Protein AF-R7BWG0-F1 (afdb_monomer)

Sequence (98 aa):
MTEFVSSEEVQKRLDAQRAKRIAASGRMQCKVCWYIYDPAEGCPETQTPPGTPFSELPEWWSCPHCDTPAALFLPVPEDETDSAADTSSEATDGNQTR

Structure (mmCIF, N/CA/C/O backbone):
data_AF-R7BWG0-F1
#
_entry.id   AF-R7BWG0-F1
#
loop_
_atom_site.group_PDB
_atom_site.id
_atom_site.type_symbol
_atom_site.label_atom_id
_atom_site.label_alt_id
_atom_site.label_comp_id
_atom_site.label_asym_id
_atom_site.label_entity_id
_atom_site.label_seq_id
_atom_site.pdbx_PDB_ins_code
_atom_site.Cartn_x
_atom_site.Cartn_y
_atom_site.Cartn_z
_atom_site.occupancy
_atom_site.B_iso_or_equiv
_atom_site.auth_seq_id
_atom_site.auth_comp_id
_atom_site.auth_asym_id
_atom_site.auth_atom_id
_atom_site.pdbx_PDB_model_num
ATOM 1 N N . MET A 1 1 ? -33.631 24.082 4.411 1.00 48.16 1 MET A N 1
ATOM 2 C CA . MET A 1 1 ? -33.095 23.243 5.501 1.00 48.16 1 MET A CA 1
ATOM 3 C C . MET A 1 1 ? -32.077 22.305 4.876 1.00 48.16 1 MET A C 1
ATOM 5 O O . MET A 1 1 ? -32.427 21.212 4.466 1.00 48.16 1 MET A O 1
ATOM 9 N N . THR A 1 2 ? -30.863 22.802 4.648 1.00 53.66 2 THR A N 1
ATOM 10 C CA . THR A 1 2 ? -29.757 22.051 4.042 1.00 53.66 2 THR A CA 1
ATOM 11 C C . THR A 1 2 ? -29.039 21.323 5.168 1.00 53.66 2 THR A C 1
ATOM 13 O O . THR A 1 2 ? -28.441 21.966 6.028 1.00 53.66 2 THR A O 1
ATOM 16 N N . GLU A 1 3 ? -29.157 20.002 5.213 1.00 61.25 3 GLU A N 1
ATOM 17 C CA . GLU A 1 3 ? -28.472 19.195 6.218 1.00 61.25 3 GLU A CA 1
ATOM 18 C C . GLU A 1 3 ? -26.969 19.188 5.913 1.00 61.25 3 GLU A C 1
ATOM 20 O O . GLU A 1 3 ? -26.526 18.723 4.863 1.00 61.25 3 GLU A O 1
ATOM 25 N N . PHE A 1 4 ? -26.183 19.768 6.819 1.00 58.28 4 PHE A N 1
ATOM 26 C CA . PHE A 1 4 ? -24.728 19.677 6.799 1.00 58.28 4 PHE A CA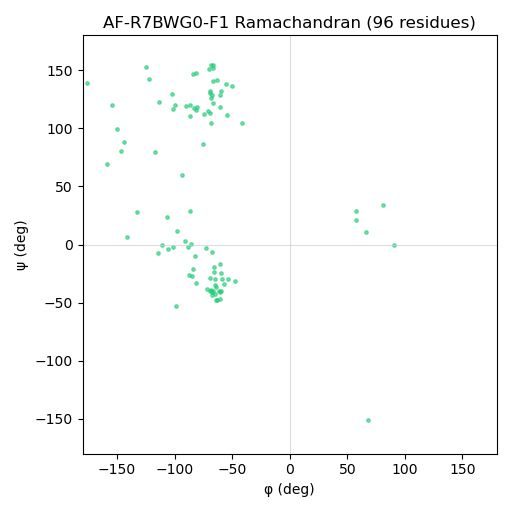 1
ATOM 27 C C . PHE A 1 4 ? -24.359 18.232 7.150 1.00 58.28 4 PHE A C 1
ATOM 29 O O . PHE A 1 4 ? -24.610 17.785 8.268 1.00 58.28 4 PHE A O 1
ATOM 36 N N . VAL A 1 5 ? -23.785 17.484 6.205 1.00 74.56 5 VAL A N 1
ATOM 37 C CA . VAL A 1 5 ? -23.219 16.163 6.508 1.00 74.56 5 VAL A CA 1
ATOM 38 C C . VAL A 1 5 ? -22.108 16.372 7.537 1.00 74.56 5 VAL A C 1
ATOM 40 O O . VAL A 1 5 ? -21.154 17.100 7.266 1.00 74.56 5 VAL A O 1
ATOM 43 N N . SER A 1 6 ? -22.253 15.775 8.725 1.00 81.94 6 SER A N 1
ATOM 44 C CA . SER A 1 6 ? -21.255 15.882 9.795 1.00 81.94 6 SER A CA 1
ATOM 45 C C . SER A 1 6 ? -19.884 15.435 9.286 1.00 81.94 6 SER A C 1
ATOM 47 O O . SER A 1 6 ? -19.774 14.420 8.592 1.00 81.94 6 SER A O 1
ATOM 49 N N . SER A 1 7 ? -18.830 16.163 9.654 1.00 81.56 7 SER A N 1
ATOM 50 C CA . SER A 1 7 ? -17.447 15.836 9.290 1.00 81.56 7 SER A CA 1
ATOM 51 C C . SER A 1 7 ? -17.063 14.404 9.675 1.00 81.56 7 SER A C 1
ATOM 53 O O . SER A 1 7 ? -16.269 13.778 8.982 1.00 81.56 7 SER A O 1
ATOM 55 N N . GLU A 1 8 ? -17.661 13.853 10.734 1.00 88.56 8 GLU A N 1
ATOM 56 C CA . GLU A 1 8 ? -17.441 12.469 11.170 1.00 88.56 8 GLU A CA 1
ATOM 57 C C . GLU A 1 8 ? -18.014 11.441 10.183 1.00 88.56 8 GLU A C 1
ATOM 59 O O . GLU A 1 8 ? -17.383 10.424 9.898 1.00 88.56 8 GLU A O 1
ATOM 64 N N . GLU A 1 9 ? -19.187 11.715 9.610 1.00 87.69 9 GLU A N 1
ATOM 65 C CA . GLU A 1 9 ? -19.808 10.871 8.584 1.00 87.69 9 GLU A CA 1
ATOM 66 C C . GLU A 1 9 ? -19.003 10.947 7.279 1.00 87.69 9 GLU A C 1
ATOM 68 O O . GLU A 1 9 ? -18.753 9.924 6.637 1.00 87.69 9 GLU A O 1
ATOM 73 N N . VAL A 1 10 ? -18.523 12.142 6.916 1.00 87.44 10 VAL A N 1
ATOM 74 C CA . VAL A 1 10 ? -17.605 12.318 5.779 1.00 87.44 10 VAL A CA 1
ATOM 75 C C . VAL A 1 10 ? -16.316 11.522 5.998 1.00 87.44 10 VAL A C 1
ATOM 77 O O . VAL A 1 10 ? -15.905 10.779 5.105 1.00 87.44 10 VAL A O 1
ATOM 80 N N . GLN A 1 11 ? -15.712 11.617 7.185 1.0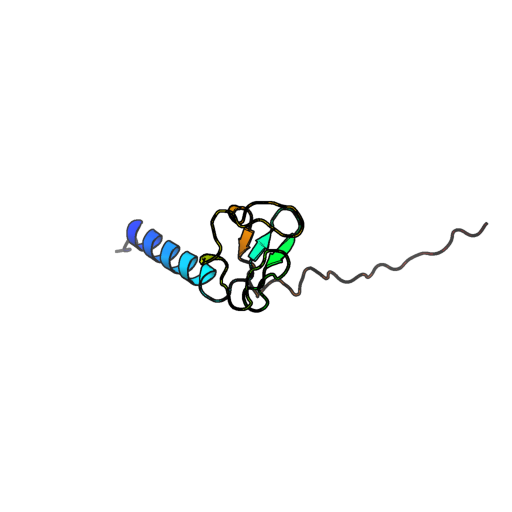0 87.12 11 GLN A N 1
ATOM 81 C CA . GLN A 1 11 ? -14.472 10.918 7.522 1.00 87.12 11 GLN A CA 1
ATOM 82 C C . GLN A 1 11 ? -14.657 9.397 7.479 1.00 87.12 11 GLN A C 1
ATOM 84 O O . GLN A 1 11 ? -13.912 8.705 6.789 1.00 87.12 11 GLN A O 1
ATOM 89 N N . LYS A 1 12 ? -15.716 8.876 8.107 1.00 86.56 12 LYS A N 1
ATOM 90 C CA . LYS A 1 12 ? -16.023 7.440 8.117 1.00 86.56 12 LYS A CA 1
ATOM 91 C C . LYS A 1 12 ? -16.241 6.882 6.709 1.00 86.56 12 LYS A C 1
ATOM 93 O O . LYS A 1 12 ? -15.776 5.785 6.398 1.00 86.56 12 LYS A O 1
ATOM 98 N N . ARG A 1 13 ? -16.917 7.637 5.836 1.00 87.56 13 ARG A N 1
ATOM 99 C CA . ARG A 1 13 ? -17.093 7.265 4.424 1.00 87.56 13 ARG A CA 1
ATOM 100 C C . ARG A 1 13 ? -15.770 7.284 3.667 1.00 87.56 13 ARG A C 1
ATOM 102 O O . ARG A 1 13 ? -15.537 6.386 2.861 1.00 87.56 13 ARG A O 1
ATOM 109 N N . LEU A 1 14 ? -14.905 8.262 3.929 1.00 86.50 14 LEU A N 1
ATOM 110 C CA . LEU A 1 14 ? -13.596 8.362 3.289 1.00 86.50 14 LEU A CA 1
ATOM 111 C C . LEU A 1 14 ? -12.665 7.219 3.713 1.00 86.50 14 LEU A C 1
ATOM 113 O O . LEU A 1 14 ? -12.031 6.612 2.852 1.00 86.50 14 LEU A O 1
ATOM 117 N N . ASP A 1 15 ? -12.621 6.878 5.001 1.00 85.88 15 ASP A N 1
ATOM 118 C CA . ASP A 1 15 ? -11.820 5.762 5.513 1.00 85.88 15 ASP A CA 1
ATOM 119 C C . ASP A 1 15 ? -12.316 4.416 4.975 1.00 85.88 15 ASP A C 1
ATOM 121 O O . ASP A 1 15 ? -11.515 3.607 4.508 1.00 85.88 15 ASP A O 1
ATOM 125 N N . ALA A 1 16 ? -13.636 4.203 4.925 1.00 79.25 16 ALA A N 1
ATOM 126 C CA . ALA A 1 16 ? -14.213 3.008 4.311 1.00 79.25 16 ALA A CA 1
ATOM 127 C C . ALA A 1 16 ? -13.875 2.905 2.812 1.00 79.25 16 ALA A C 1
ATOM 129 O O . ALA A 1 16 ? -13.563 1.823 2.315 1.00 79.25 16 ALA A O 1
ATOM 130 N N . GLN A 1 17 ? -13.892 4.028 2.084 1.00 80.62 17 GLN A N 1
ATOM 131 C CA . GLN A 1 17 ? -13.495 4.066 0.674 1.00 80.62 17 GLN A CA 1
ATOM 132 C C . GLN A 1 17 ? -11.994 3.807 0.482 1.00 80.62 17 GLN A C 1
ATOM 134 O O . GLN A 1 17 ? -11.622 3.075 -0.434 1.00 80.62 17 GLN A O 1
ATOM 139 N N . ARG A 1 18 ? -11.128 4.362 1.340 1.00 80.69 18 ARG A N 1
ATOM 140 C CA . ARG A 1 18 ? -9.674 4.124 1.313 1.00 80.69 18 ARG A CA 1
ATOM 141 C C . ARG A 1 18 ? -9.336 2.666 1.616 1.00 80.69 18 ARG A C 1
ATOM 143 O O . ARG A 1 18 ? -8.611 2.051 0.840 1.00 80.69 18 ARG A O 1
ATOM 150 N N . ALA A 1 19 ? -9.918 2.092 2.668 1.00 71.56 19 ALA A N 1
ATOM 151 C CA . ALA A 1 19 ? -9.730 0.686 3.023 1.00 71.56 19 ALA A CA 1
ATOM 152 C C . ALA A 1 19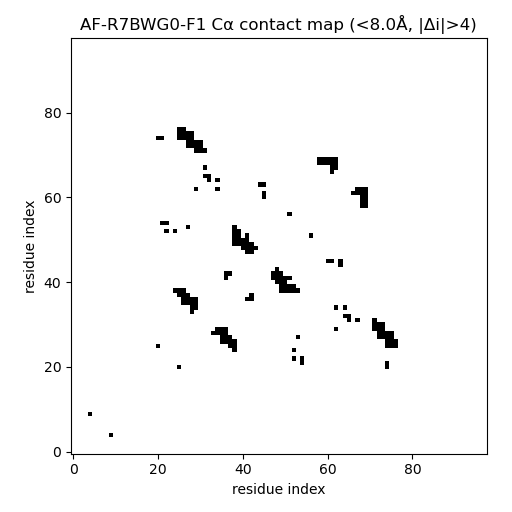 ? -10.201 -0.252 1.900 1.00 71.56 19 ALA A C 1
ATOM 154 O O . ALA A 1 19 ? -9.506 -1.202 1.547 1.00 71.56 19 ALA A O 1
ATOM 155 N N . LYS A 1 20 ? -11.340 0.059 1.263 1.00 67.50 20 LYS A N 1
ATOM 156 C CA . LYS A 1 20 ? -11.853 -0.720 0.128 1.00 67.50 20 LYS A CA 1
ATOM 157 C C . LYS A 1 20 ? -10.921 -0.680 -1.089 1.00 67.50 20 LYS A C 1
ATOM 159 O O . LYS A 1 20 ? -10.779 -1.696 -1.758 1.00 67.50 20 LYS A O 1
ATOM 164 N N . ARG A 1 21 ? -10.267 0.456 -1.360 1.00 67.38 21 ARG A N 1
ATOM 165 C CA . ARG A 1 21 ? -9.285 0.586 -2.456 1.00 67.38 21 ARG A CA 1
ATOM 166 C C . ARG A 1 21 ? -7.994 -0.198 -2.205 1.00 67.38 21 ARG A C 1
ATOM 168 O O . ARG A 1 21 ? -7.384 -0.644 -3.165 1.00 67.38 21 ARG A O 1
ATOM 175 N N . ILE A 1 22 ? -7.597 -0.393 -0.947 1.00 66.81 22 ILE A N 1
ATOM 176 C CA . ILE A 1 22 ? -6.406 -1.183 -0.586 1.00 66.81 22 ILE A CA 1
ATOM 177 C C . ILE A 1 22 ? -6.718 -2.694 -0.594 1.00 66.81 22 ILE A C 1
ATOM 179 O O . ILE A 1 22 ? -5.862 -3.495 -0.953 1.00 66.81 22 ILE A O 1
ATOM 183 N N . ALA A 1 23 ? -7.948 -3.094 -0.244 1.00 59.69 23 ALA A N 1
ATOM 184 C CA . ALA A 1 23 ? -8.336 -4.502 -0.098 1.00 59.69 23 ALA A CA 1
ATOM 185 C C . ALA A 1 23 ? -8.747 -5.216 -1.402 1.00 59.69 23 ALA A C 1
ATOM 187 O O . ALA A 1 23 ? -8.738 -6.441 -1.452 1.00 59.69 23 ALA A O 1
ATOM 188 N N . ALA A 1 24 ? -9.136 -4.489 -2.452 1.00 59.00 24 ALA A N 1
ATOM 189 C CA . ALA A 1 24 ? -9.796 -5.071 -3.624 1.00 59.00 24 ALA A CA 1
ATOM 190 C C . ALA A 1 24 ? -8.850 -5.616 -4.716 1.00 59.00 24 ALA A C 1
ATOM 192 O O . ALA A 1 24 ? -9.251 -5.625 -5.870 1.00 59.00 24 ALA A O 1
ATOM 193 N N . SER A 1 25 ? -7.637 -6.072 -4.377 1.00 61.34 25 SER A N 1
ATOM 194 C CA . SER A 1 25 ? -6.586 -6.471 -5.347 1.00 61.34 25 SER A CA 1
ATOM 195 C C . SER A 1 25 ? -5.776 -5.304 -5.929 1.00 61.34 25 SER A C 1
ATOM 197 O O . SER A 1 25 ? -5.357 -5.327 -7.082 1.00 61.34 25 SER A O 1
ATOM 199 N N . GLY A 1 26 ? -5.539 -4.265 -5.123 1.00 72.19 26 GLY A N 1
ATOM 200 C CA . GLY A 1 26 ? -4.773 -3.098 -5.552 1.00 72.19 26 GLY A CA 1
ATOM 201 C C . GLY A 1 26 ? -3.302 -3.436 -5.778 1.00 72.19 26 GLY A C 1
ATOM 202 O O . GLY A 1 26 ? -2.541 -3.562 -4.816 1.00 72.19 26 GLY A O 1
ATOM 203 N N . ARG A 1 27 ? -2.901 -3.540 -7.048 1.00 85.25 27 ARG A N 1
ATOM 204 C CA . ARG A 1 27 ? -1.495 -3.495 -7.461 1.00 85.25 27 ARG A CA 1
ATOM 205 C C . ARG A 1 27 ? -0.829 -2.273 -6.834 1.00 85.25 27 ARG A C 1
ATOM 207 O O . ARG A 1 27 ? -1.407 -1.184 -6.783 1.00 85.25 27 ARG A O 1
ATOM 214 N N . MET A 1 28 ? 0.378 -2.463 -6.326 1.00 88.69 28 MET A N 1
ATOM 215 C CA . MET A 1 28 ? 1.093 -1.450 -5.559 1.00 88.69 28 MET A CA 1
ATOM 216 C C . MET A 1 28 ? 2.324 -1.011 -6.332 1.00 88.69 28 MET A C 1
ATOM 218 O O . MET A 1 28 ? 3.175 -1.833 -6.641 1.00 88.69 28 MET A O 1
ATOM 222 N N . GLN A 1 29 ? 2.453 0.277 -6.630 1.00 90.44 29 GLN A N 1
ATOM 223 C CA . GLN A 1 29 ? 3.609 0.815 -7.336 1.00 90.44 29 GLN A CA 1
ATOM 224 C C . GLN A 1 29 ? 4.568 1.516 -6.383 1.00 90.44 29 GLN A C 1
ATOM 226 O O . GLN A 1 29 ? 4.184 2.407 -5.625 1.00 90.44 29 GLN A O 1
ATOM 231 N N . CYS A 1 30 ? 5.844 1.153 -6.462 1.00 92.56 30 CYS A N 1
ATOM 232 C CA . CYS A 1 30 ? 6.913 1.868 -5.791 1.00 92.56 30 CYS A CA 1
ATOM 233 C C . CYS A 1 30 ? 7.061 3.264 -6.405 1.00 92.56 30 CYS A C 1
ATOM 235 O O . CYS A 1 30 ? 7.386 3.393 -7.582 1.00 92.56 30 CYS A O 1
ATOM 237 N N . LYS A 1 31 ? 6.926 4.327 -5.608 1.00 91.75 31 LYS A N 1
ATOM 238 C CA . LYS A 1 31 ? 7.108 5.706 -6.103 1.00 91.75 31 LYS A CA 1
ATOM 239 C C . LYS A 1 31 ? 8.567 6.096 -6.398 1.00 91.75 31 LYS A C 1
ATOM 241 O O . LYS A 1 31 ? 8.822 7.230 -6.789 1.00 91.75 31 LYS A O 1
ATOM 246 N N . VAL A 1 32 ? 9.525 5.203 -6.125 1.00 93.88 32 VAL A N 1
ATOM 247 C CA . VAL A 1 32 ? 10.968 5.452 -6.297 1.00 93.88 32 VAL A CA 1
ATOM 248 C C . VAL A 1 32 ? 11.473 4.862 -7.609 1.00 93.88 32 VAL A C 1
ATOM 250 O O . VAL A 1 32 ? 12.089 5.570 -8.398 1.00 93.88 32 VAL A O 1
ATOM 253 N N . CYS A 1 33 ? 11.205 3.577 -7.848 1.00 93.25 33 CYS A N 1
ATOM 254 C CA . CYS A 1 33 ? 11.665 2.859 -9.041 1.00 93.25 33 CYS A CA 1
ATOM 255 C C . CYS A 1 33 ? 10.538 2.476 -10.006 1.00 93.25 33 CYS A C 1
ATOM 257 O O . CYS A 1 33 ? 10.818 1.873 -11.034 1.00 93.25 33 CYS A O 1
ATOM 259 N N . TRP A 1 34 ? 9.283 2.805 -9.682 1.00 90.69 34 TRP A N 1
ATOM 260 C CA . TRP A 1 34 ? 8.097 2.501 -10.492 1.00 90.69 34 TRP A CA 1
ATOM 261 C C . TRP A 1 34 ? 7.764 1.007 -10.631 1.00 90.69 34 TRP A C 1
ATOM 263 O O . TRP A 1 34 ? 6.859 0.653 -11.386 1.00 90.69 34 TRP A O 1
ATOM 273 N N . TYR A 1 35 ? 8.420 0.139 -9.851 1.00 90.12 35 TYR A N 1
ATOM 274 C CA . TYR A 1 35 ? 8.104 -1.289 -9.764 1.00 90.12 35 TYR A CA 1
ATOM 275 C C . TYR A 1 35 ? 6.664 -1.517 -9.298 1.00 90.12 35 TYR A C 1
ATOM 277 O O . TYR A 1 35 ? 6.250 -0.939 -8.291 1.00 90.12 35 TYR A O 1
ATOM 285 N N . ILE A 1 36 ? 5.929 -2.385 -9.993 1.00 89.75 36 ILE A N 1
ATOM 286 C CA . ILE A 1 36 ? 4.555 -2.763 -9.656 1.00 89.75 36 ILE A CA 1
ATOM 287 C C . ILE A 1 36 ? 4.581 -4.127 -8.962 1.00 89.75 36 ILE A C 1
ATOM 289 O O . ILE A 1 36 ? 4.973 -5.127 -9.551 1.00 89.75 36 ILE A O 1
ATOM 293 N N . TYR A 1 37 ? 4.159 -4.157 -7.703 1.00 88.69 37 TYR A N 1
ATOM 294 C CA . TYR A 1 37 ? 3.868 -5.370 -6.955 1.00 88.69 37 TYR A CA 1
ATOM 295 C C . TYR A 1 37 ? 2.450 -5.843 -7.283 1.00 88.69 37 TYR A C 1
ATOM 297 O O . TYR A 1 37 ? 1.474 -5.138 -6.995 1.00 88.69 37 TYR A O 1
ATOM 305 N N . ASP A 1 38 ? 2.348 -7.039 -7.859 1.00 88.50 38 ASP A N 1
ATOM 306 C CA . ASP A 1 38 ? 1.084 -7.730 -8.084 1.00 88.50 38 ASP A CA 1
ATOM 307 C C . ASP A 1 38 ? 0.865 -8.790 -6.988 1.00 88.50 38 ASP A C 1
ATOM 309 O O . ASP A 1 38 ? 1.678 -9.708 -6.851 1.00 88.50 38 ASP A O 1
ATOM 313 N N . PRO A 1 39 ? -0.216 -8.703 -6.191 1.00 87.06 39 PRO A N 1
ATOM 314 C CA . PRO A 1 39 ? -0.497 -9.700 -5.167 1.00 87.06 39 PRO A CA 1
ATOM 315 C C . PRO A 1 39 ? -0.821 -11.085 -5.744 1.00 87.06 39 PRO A C 1
ATOM 317 O O . PRO A 1 39 ? -0.64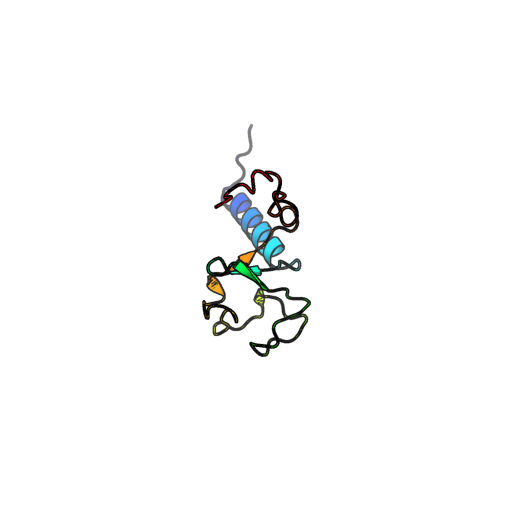1 -12.068 -5.036 1.00 87.06 39 PRO A O 1
ATOM 320 N N . ALA A 1 40 ? -1.283 -11.200 -6.993 1.00 85.56 40 ALA A N 1
ATOM 321 C CA . ALA A 1 40 ? -1.554 -12.485 -7.636 1.00 85.56 40 ALA A CA 1
ATOM 322 C C . ALA A 1 40 ? -0.260 -13.229 -7.996 1.00 85.56 40 ALA A C 1
ATOM 324 O O . ALA A 1 40 ? -0.189 -14.446 -7.825 1.00 85.56 40 ALA A O 1
ATOM 325 N N . GLU A 1 41 ? 0.769 -12.505 -8.440 1.00 85.38 41 GLU A N 1
ATOM 326 C CA . GLU A 1 41 ? 2.083 -13.078 -8.763 1.00 85.38 41 GLU A CA 1
ATOM 327 C C . GLU A 1 41 ? 2.985 -13.203 -7.525 1.00 85.38 41 GLU A C 1
ATOM 329 O O . GLU A 1 41 ? 3.835 -14.094 -7.457 1.00 85.38 41 GLU A O 1
ATOM 334 N N . GLY A 1 42 ? 2.774 -12.353 -6.516 1.00 86.12 42 GLY A N 1
ATOM 335 C CA . GLY A 1 42 ? 3.641 -12.266 -5.347 1.00 86.12 42 GLY A CA 1
ATOM 336 C C . GLY A 1 42 ? 5.019 -11.713 -5.714 1.00 86.12 42 GLY A C 1
ATOM 337 O O . GLY A 1 42 ? 5.174 -10.912 -6.635 1.00 86.12 42 GLY A O 1
ATOM 338 N N . CYS A 1 43 ? 6.053 -12.114 -4.973 1.00 85.62 43 CYS A N 1
ATOM 339 C CA . CYS A 1 43 ? 7.422 -11.700 -5.268 1.00 85.62 43 CYS A CA 1
ATOM 340 C C . CYS A 1 43 ? 8.426 -12.777 -4.820 1.00 85.62 43 CYS A C 1
ATOM 342 O O . CYS A 1 43 ? 8.791 -12.821 -3.642 1.00 85.62 43 CYS A O 1
ATOM 344 N N . PRO A 1 44 ? 8.921 -13.633 -5.735 1.00 83.88 44 PRO A N 1
ATOM 345 C CA . PRO A 1 44 ? 9.848 -14.708 -5.379 1.00 83.88 44 PRO A CA 1
ATOM 346 C C . PRO A 1 44 ? 11.195 -14.181 -4.869 1.00 83.88 44 PRO A C 1
ATOM 348 O O . PRO A 1 44 ? 11.814 -14.819 -4.022 1.00 83.88 44 PRO A O 1
ATOM 351 N N . GLU A 1 45 ? 11.623 -13.004 -5.332 1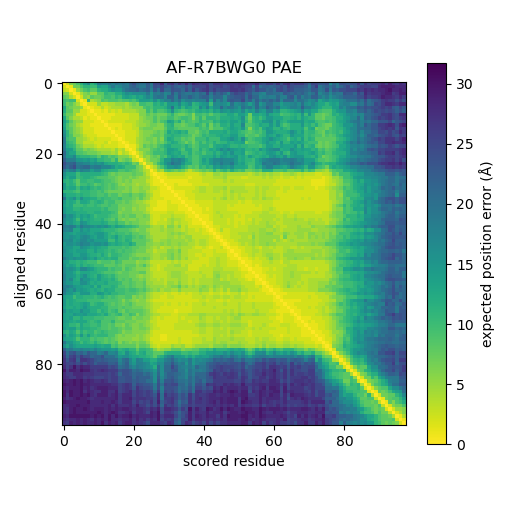.00 85.12 45 GLU A N 1
ATOM 352 C CA . GLU A 1 45 ? 12.887 -12.376 -4.926 1.00 85.12 45 GLU A CA 1
ATOM 353 C C . GLU A 1 45 ? 12.898 -11.994 -3.437 1.00 85.12 45 GLU A C 1
ATOM 355 O O . GLU A 1 45 ? 13.908 -12.151 -2.758 1.00 85.12 45 GLU A O 1
ATOM 360 N N . THR A 1 46 ? 11.743 -11.591 -2.900 1.00 81.69 46 THR A N 1
ATOM 361 C CA . THR A 1 46 ? 11.554 -11.281 -1.471 1.00 81.69 46 THR A CA 1
ATOM 362 C C . THR A 1 46 ? 10.947 -12.449 -0.689 1.00 81.69 46 THR A C 1
ATOM 364 O O . THR A 1 46 ? 10.515 -12.274 0.447 1.00 81.69 46 THR A O 1
ATOM 367 N N . GLN A 1 47 ? 10.890 -13.645 -1.291 1.00 86.06 47 GLN A N 1
ATOM 368 C CA . GLN A 1 47 ? 10.265 -14.848 -0.723 1.00 86.06 47 GLN A CA 1
ATOM 369 C C . GLN A 1 47 ? 8.777 -14.674 -0.362 1.00 86.06 47 GLN A C 1
ATOM 371 O O . GLN A 1 47 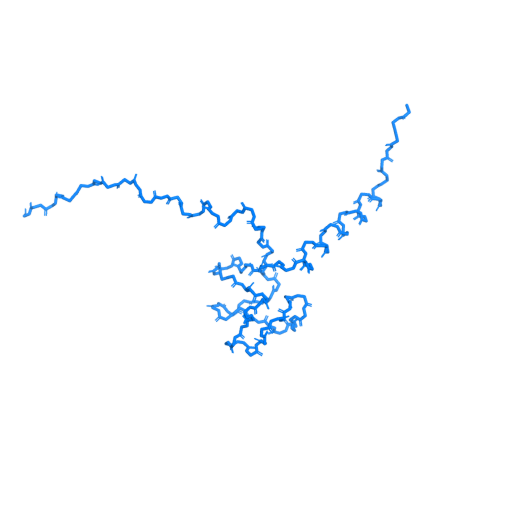? 8.263 -15.337 0.539 1.00 86.06 47 GLN A O 1
ATOM 376 N N . THR A 1 48 ? 8.074 -13.800 -1.080 1.00 87.44 48 THR A N 1
ATOM 377 C CA . THR A 1 48 ? 6.642 -13.553 -0.904 1.00 87.44 48 THR A CA 1
ATOM 378 C C . THR A 1 48 ? 5.842 -14.489 -1.817 1.00 87.44 48 THR A C 1
ATOM 380 O O . THR A 1 48 ? 6.016 -14.419 -3.039 1.00 87.44 48 THR A O 1
ATOM 383 N N . PRO A 1 49 ? 4.977 -15.365 -1.273 1.00 86.31 49 PRO A N 1
ATOM 384 C CA . PRO A 1 49 ? 4.207 -16.295 -2.087 1.00 86.31 49 PRO A CA 1
ATOM 385 C C . PRO A 1 49 ? 3.154 -15.578 -2.955 1.00 86.31 49 PRO A C 1
ATOM 387 O O . PRO A 1 49 ? 2.693 -14.487 -2.611 1.00 86.31 49 PRO A O 1
ATOM 390 N N . PRO A 1 50 ? 2.756 -16.188 -4.085 1.00 88.31 50 PRO A N 1
ATOM 391 C CA . PRO A 1 50 ? 1.657 -15.681 -4.897 1.00 88.31 50 PRO A CA 1
ATOM 392 C C . PRO A 1 50 ? 0.347 -15.723 -4.104 1.00 88.31 50 PRO A C 1
ATOM 394 O O . PRO A 1 50 ? 0.083 -16.668 -3.357 1.00 88.31 50 PRO A O 1
ATOM 397 N N . GLY A 1 51 ? -0.484 -14.703 -4.279 1.00 86.19 51 GLY A N 1
ATOM 398 C CA . GLY A 1 51 ? -1.734 -14.515 -3.547 1.00 86.19 51 GLY A CA 1
ATOM 399 C C . GLY A 1 51 ? -1.604 -13.694 -2.260 1.00 86.19 51 GLY A C 1
ATOM 400 O O . GLY A 1 51 ? -2.619 -13.475 -1.602 1.00 86.19 51 GLY A O 1
ATOM 401 N N . THR A 1 52 ? -0.407 -13.224 -1.888 1.00 87.75 52 THR A N 1
ATOM 402 C CA . THR A 1 52 ? -0.220 -12.385 -0.694 1.00 87.75 52 THR A CA 1
ATOM 403 C C . THR A 1 52 ? -0.579 -10.923 -0.990 1.00 87.75 52 THR A C 1
ATOM 405 O O . THR A 1 52 ? 0.098 -10.265 -1.789 1.00 87.75 52 THR A O 1
ATOM 408 N N . PRO A 1 53 ? -1.620 -10.357 -0.352 1.00 86.06 53 PRO A N 1
ATOM 409 C CA . PRO A 1 53 ? -1.961 -8.952 -0.527 1.00 86.06 53 PRO A CA 1
ATOM 410 C C . PRO A 1 53 ? -0.914 -8.053 0.135 1.00 86.06 53 PRO A C 1
ATOM 412 O O . PRO A 1 53 ? -0.334 -8.399 1.161 1.00 86.06 53 PRO A O 1
ATOM 415 N N . PHE A 1 54 ? -0.735 -6.840 -0.393 1.00 85.06 54 PHE A N 1
ATOM 416 C CA . PHE A 1 54 ? 0.230 -5.880 0.156 1.00 85.06 54 PHE A CA 1
ATOM 417 C C . PHE A 1 54 ? -0.038 -5.528 1.632 1.00 85.06 54 PHE A C 1
ATOM 419 O O . PHE A 1 54 ? 0.884 -5.261 2.393 1.00 85.06 54 PHE A O 1
ATOM 426 N N . SER A 1 55 ? -1.305 -5.575 2.059 1.00 81.88 55 SER A N 1
ATOM 427 C CA . SER A 1 55 ? -1.714 -5.368 3.457 1.00 81.88 55 SER A CA 1
ATOM 428 C C . SER A 1 55 ? -1.224 -6.456 4.421 1.00 81.88 55 SER A C 1
ATOM 430 O O . SER A 1 55 ? -1.264 -6.233 5.629 1.00 81.88 55 SER A O 1
ATOM 432 N N . GLU A 1 56 ? -0.848 -7.630 3.918 1.00 85.06 56 GLU A N 1
ATOM 433 C CA . GLU A 1 56 ? -0.363 -8.761 4.718 1.00 85.06 56 GLU A CA 1
ATOM 434 C C . GLU A 1 56 ? 1.168 -8.873 4.671 1.00 85.06 56 GLU A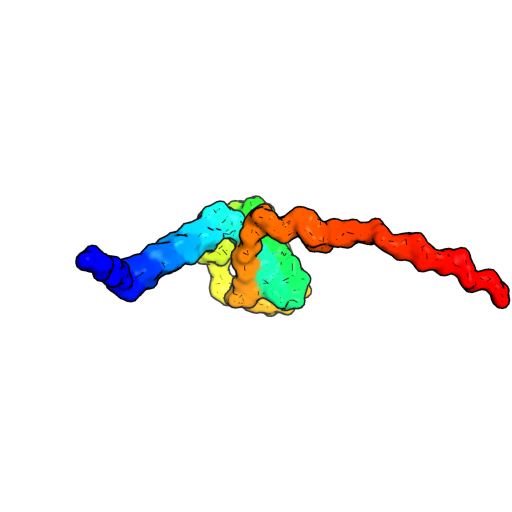 C 1
ATOM 436 O O . GLU A 1 56 ? 1.757 -9.722 5.339 1.00 85.06 56 GLU A O 1
ATOM 441 N N . LEU A 1 57 ? 1.835 -7.993 3.914 1.00 84.38 57 LEU A N 1
ATOM 442 C CA . LEU A 1 57 ? 3.288 -7.954 3.887 1.00 84.38 57 LEU A CA 1
ATOM 443 C C . LEU A 1 57 ? 3.840 -7.513 5.248 1.00 84.38 57 LEU A C 1
ATOM 445 O O . LEU A 1 57 ? 3.292 -6.609 5.888 1.00 84.38 57 LEU A O 1
ATOM 449 N N . PRO A 1 58 ? 4.945 -8.125 5.695 1.00 84.25 58 PRO A N 1
ATOM 450 C CA . PRO A 1 58 ? 5.578 -7.740 6.940 1.00 84.25 58 PRO A CA 1
ATOM 451 C C . PRO A 1 58 ? 6.180 -6.331 6.859 1.00 84.25 58 PRO A C 1
ATOM 453 O O . PRO A 1 58 ? 6.590 -5.861 5.802 1.00 84.25 58 PRO A O 1
ATOM 456 N N . GLU A 1 59 ? 6.309 -5.676 8.011 1.00 83.06 59 GLU A N 1
ATOM 457 C CA . GLU A 1 59 ? 6.876 -4.323 8.141 1.00 83.06 59 GLU A CA 1
ATOM 458 C C . GLU A 1 59 ? 8.326 -4.188 7.642 1.00 83.06 59 GLU A C 1
ATOM 460 O O . GLU A 1 59 ? 8.750 -3.102 7.253 1.00 83.06 59 GLU A O 1
ATOM 465 N N . TRP A 1 60 ? 9.074 -5.293 7.627 1.00 85.00 60 TRP A N 1
ATOM 466 C CA . TRP A 1 60 ? 10.448 -5.370 7.128 1.00 85.00 60 TRP A CA 1
ATOM 467 C C . TRP A 1 60 ? 10.535 -5.619 5.617 1.00 85.00 60 TRP A C 1
ATOM 469 O O . TRP A 1 60 ? 11.636 -5.736 5.085 1.00 85.00 60 TRP A O 1
ATOM 479 N N . TRP A 1 61 ? 9.401 -5.733 4.922 1.00 89.56 61 TRP A N 1
ATOM 480 C CA . TRP A 1 61 ? 9.390 -5.951 3.483 1.00 89.56 61 TRP A CA 1
ATOM 481 C C . TRP A 1 61 ? 9.878 -4.709 2.726 1.00 89.56 61 TRP A C 1
ATOM 483 O O . TRP A 1 61 ? 9.409 -3.584 2.949 1.00 89.56 61 TRP A O 1
ATOM 493 N N . SER A 1 62 ? 10.785 -4.946 1.781 1.00 91.56 62 SER A N 1
ATOM 494 C CA . SER A 1 62 ? 11.409 -3.924 0.944 1.00 91.56 62 SER A CA 1
ATOM 495 C C . SER A 1 62 ? 11.215 -4.234 -0.537 1.00 91.56 62 SER A C 1
ATOM 497 O O . SER A 1 62 ? 11.083 -5.388 -0.941 1.00 91.56 62 SER A O 1
ATOM 499 N N . CYS A 1 63 ? 11.218 -3.189 -1.364 1.00 91.75 63 CYS A N 1
ATOM 500 C CA . CYS A 1 63 ? 11.121 -3.318 -2.810 1.00 91.75 63 CYS A CA 1
ATOM 501 C C . CYS A 1 63 ? 12.300 -4.143 -3.363 1.00 91.75 63 CYS A C 1
ATOM 503 O O . CYS A 1 63 ? 13.441 -3.740 -3.136 1.00 91.75 63 CYS A O 1
ATOM 505 N N . PRO A 1 64 ? 12.057 -5.189 -4.175 1.00 90.00 64 PRO A N 1
ATOM 506 C CA . PRO A 1 64 ? 13.123 -5.994 -4.788 1.00 90.00 64 PRO A CA 1
ATOM 507 C C . PRO A 1 64 ? 14.093 -5.159 -5.644 1.00 90.00 64 PRO A C 1
ATOM 509 O O . PRO A 1 64 ? 15.298 -5.370 -5.668 1.00 90.00 64 PRO A O 1
ATOM 512 N N . HIS A 1 65 ? 13.577 -4.121 -6.306 1.00 90.38 65 HIS A N 1
ATOM 513 C CA . HIS A 1 65 ? 14.349 -3.366 -7.289 1.00 90.38 65 HIS A CA 1
ATOM 514 C C . HIS A 1 65 ? 15.174 -2.207 -6.695 1.00 90.38 65 HIS A C 1
ATOM 516 O O . HIS A 1 65 ? 16.142 -1.755 -7.309 1.00 90.38 65 HIS A O 1
ATOM 522 N N . CYS A 1 66 ? 14.770 -1.645 -5.553 1.00 92.69 66 CYS A N 1
ATOM 523 C CA . CYS A 1 66 ? 15.409 -0.441 -4.997 1.00 92.69 66 CYS A CA 1
ATOM 524 C C . CYS A 1 66 ? 15.557 -0.431 -3.473 1.00 92.69 66 CYS A C 1
ATOM 526 O O . CYS A 1 66 ? 15.947 0.596 -2.923 1.00 92.69 66 CYS A O 1
ATOM 528 N N . ASP A 1 67 ? 15.224 -1.535 -2.804 1.00 90.94 67 ASP A N 1
ATOM 529 C CA . ASP A 1 67 ? 15.357 -1.727 -1.354 1.00 90.94 67 ASP A CA 1
ATOM 530 C C . ASP A 1 67 ? 14.595 -0.697 -0.494 1.00 90.94 67 ASP A C 1
ATOM 532 O O . ASP A 1 67 ? 14.877 -0.471 0.678 1.00 90.94 67 ASP A O 1
ATOM 536 N N . THR A 1 68 ? 13.593 -0.037 -1.076 1.00 92.88 68 THR A N 1
ATOM 537 C CA . THR A 1 68 ? 12.770 0.934 -0.347 1.00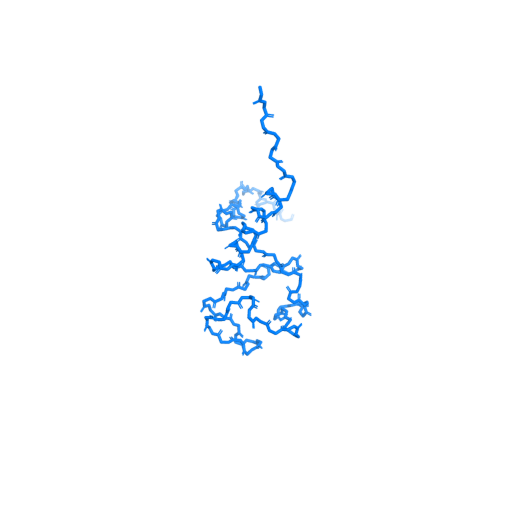 92.88 68 THR A CA 1
ATOM 538 C C . THR A 1 68 ? 11.681 0.244 0.467 1.00 92.88 68 THR A C 1
ATOM 540 O O . THR A 1 68 ? 11.143 -0.769 0.020 1.00 92.88 68 THR A O 1
ATOM 543 N N . PRO A 1 69 ? 11.290 0.796 1.628 1.00 91.06 69 PRO A N 1
ATOM 544 C CA . PRO A 1 69 ? 10.289 0.157 2.472 1.00 91.06 69 PRO A CA 1
ATOM 545 C C . PRO A 1 69 ? 8.912 0.140 1.801 1.00 91.06 69 PRO A C 1
ATOM 547 O O . PRO A 1 69 ? 8.553 1.069 1.066 1.00 91.06 69 PRO A O 1
ATOM 550 N N . ALA A 1 70 ? 8.101 -0.866 2.146 1.00 87.06 70 ALA A N 1
ATOM 551 C CA . ALA A 1 70 ? 6.711 -1.022 1.701 1.00 87.06 70 ALA A CA 1
ATOM 552 C C . ALA A 1 70 ? 5.872 0.270 1.836 1.00 87.06 70 ALA A C 1
ATOM 554 O O . ALA A 1 70 ? 5.007 0.566 1.017 1.00 87.06 70 ALA A O 1
ATOM 555 N N . ALA A 1 71 ? 6.172 1.103 2.836 1.00 88.25 71 ALA A N 1
ATOM 556 C CA . ALA A 1 71 ? 5.492 2.376 3.081 1.00 88.25 71 ALA A CA 1
ATOM 557 C C . ALA A 1 71 ? 5.598 3.403 1.930 1.00 88.25 71 ALA A C 1
ATOM 559 O O . ALA A 1 71 ? 4.846 4.377 1.909 1.00 88.25 71 ALA A O 1
ATOM 560 N N . LEU A 1 72 ? 6.536 3.234 0.986 1.00 90.69 72 LEU A N 1
ATOM 561 C CA . LEU A 1 72 ? 6.678 4.112 -0.184 1.00 90.69 72 LEU A CA 1
ATOM 562 C C . LEU A 1 72 ? 5.874 3.641 -1.405 1.00 90.69 72 LEU A C 1
ATOM 564 O O . LEU A 1 72 ? 5.954 4.281 -2.458 1.00 90.69 72 LEU A O 1
ATOM 568 N N . PHE A 1 73 ? 5.104 2.564 -1.279 1.00 90.44 73 PHE A N 1
ATOM 569 C CA . PHE A 1 73 ? 4.228 2.091 -2.342 1.00 90.44 73 PHE A CA 1
ATOM 570 C C . PHE A 1 73 ? 2.888 2.828 -2.345 1.00 90.44 73 PHE A C 1
ATOM 572 O O . PHE A 1 73 ? 2.367 3.239 -1.307 1.00 90.44 73 PHE A O 1
ATOM 579 N N . LEU A 1 74 ? 2.335 3.006 -3.541 1.00 88.19 74 LEU A N 1
ATOM 580 C CA . LEU A 1 74 ? 1.053 3.653 -3.788 1.00 88.19 74 LEU A CA 1
ATOM 581 C C . LEU A 1 74 ? 0.121 2.688 -4.533 1.00 88.19 74 LEU A C 1
ATOM 583 O O . LEU A 1 74 ? 0.587 1.961 -5.410 1.00 88.19 74 LEU A O 1
ATOM 587 N N . PRO A 1 75 ? -1.188 2.672 -4.228 1.00 87.31 75 PRO A N 1
ATOM 588 C CA . PRO A 1 75 ? -2.144 1.864 -4.976 1.00 87.31 75 PRO A CA 1
ATOM 589 C C . PRO A 1 75 ? -2.289 2.406 -6.403 1.00 87.31 75 PRO A C 1
ATOM 591 O O . PRO A 1 75 ? -2.549 3.596 -6.591 1.00 87.31 75 PRO A O 1
ATOM 594 N N . VAL A 1 76 ? -2.148 1.530 -7.397 1.00 83.31 76 VAL A N 1
ATOM 595 C CA . VAL A 1 76 ? -2.346 1.868 -8.810 1.00 83.31 76 VAL A CA 1
ATOM 596 C C . VAL A 1 76 ? -3.832 1.714 -9.149 1.00 83.31 76 VAL A C 1
ATOM 598 O O . VAL A 1 76 ? -4.372 0.617 -8.986 1.00 83.31 76 VAL A O 1
ATOM 601 N N . PRO A 1 77 ? -4.529 2.776 -9.594 1.00 70.81 77 PRO A N 1
ATOM 602 C CA . PRO A 1 77 ? -5.868 2.633 -10.146 1.00 70.81 77 PRO A CA 1
ATOM 603 C C . PRO A 1 77 ? -5.780 1.912 -11.495 1.00 70.81 77 PRO A C 1
ATOM 605 O O . PRO A 1 77 ? -5.007 2.296 -12.368 1.00 70.81 77 PRO A O 1
ATOM 608 N N . GLU A 1 78 ? -6.591 0.874 -11.679 1.00 61.22 78 GLU A N 1
ATOM 609 C CA . GLU A 1 78 ? -6.585 0.058 -12.902 1.00 61.22 78 GLU A CA 1
ATOM 610 C C . GLU A 1 78 ? -7.075 0.809 -14.156 1.00 61.22 78 GLU A C 1
ATOM 612 O O . GLU A 1 78 ? -6.961 0.286 -15.258 1.00 61.22 78 GLU A O 1
ATOM 617 N N . ASP A 1 79 ? -7.569 2.040 -13.998 1.00 60.25 79 ASP A N 1
ATOM 618 C CA . ASP A 1 79 ? -8.138 2.878 -15.064 1.00 60.25 79 ASP A CA 1
ATOM 619 C C . ASP A 1 79 ? -7.070 3.628 -15.897 1.00 60.25 79 ASP A C 1
ATOM 621 O O . ASP A 1 79 ? -7.383 4.186 -16.939 1.00 60.25 79 ASP A O 1
ATOM 625 N N . GLU A 1 80 ? -5.795 3.630 -15.474 1.00 54.53 80 GLU A N 1
ATOM 626 C CA . GLU A 1 80 ? -4.744 4.511 -16.031 1.00 54.53 80 GLU A CA 1
ATOM 627 C C . GLU A 1 80 ? -3.423 3.767 -16.357 1.00 54.53 80 GLU A C 1
ATOM 629 O O . GLU A 1 80 ? -2.338 4.338 -16.292 1.00 54.53 80 GLU A O 1
ATOM 634 N N . THR A 1 81 ? -3.461 2.467 -16.673 1.00 44.94 81 THR A N 1
ATOM 635 C CA . THR A 1 81 ? -2.280 1.708 -17.173 1.00 44.94 81 THR A CA 1
ATOM 636 C C . THR A 1 81 ? -2.375 1.400 -18.676 1.00 44.94 81 THR A C 1
ATOM 638 O O . THR A 1 81 ? -1.723 0.488 -19.167 1.00 44.94 81 THR A O 1
ATOM 641 N N . ASP A 1 82 ? -3.147 2.190 -19.427 1.00 46.12 82 ASP A N 1
ATOM 642 C CA . ASP A 1 82 ? -3.140 2.171 -20.903 1.00 46.12 82 ASP A CA 1
ATOM 643 C C . ASP A 1 82 ? -2.607 3.485 -21.522 1.00 46.12 82 ASP A C 1
ATOM 645 O O . ASP A 1 82 ? -2.330 3.543 -22.713 1.00 46.12 82 ASP A O 1
ATOM 649 N N . SER A 1 83 ? -2.362 4.533 -20.718 1.00 48.19 83 SER A N 1
ATOM 650 C CA . SER A 1 83 ? -2.033 5.881 -21.232 1.00 48.19 83 SER A CA 1
ATOM 651 C C . SER A 1 83 ? -0.562 6.311 -21.104 1.00 48.19 83 SER A C 1
ATOM 653 O O . SER A 1 83 ? -0.205 7.383 -21.585 1.00 48.19 83 SER A O 1
ATOM 655 N N . ALA A 1 84 ? 0.322 5.512 -20.487 1.00 47.38 84 ALA A N 1
ATOM 656 C CA . ALA A 1 84 ? 1.761 5.833 -20.412 1.00 47.38 84 ALA A CA 1
ATOM 657 C C . ALA A 1 84 ? 2.581 5.306 -21.608 1.00 47.38 84 ALA A C 1
ATOM 659 O O . ALA A 1 84 ? 3.778 5.576 -21.702 1.00 47.38 84 ALA A O 1
ATOM 660 N N . ALA A 1 85 ? 1.943 4.603 -22.545 1.00 41.53 85 ALA A N 1
ATOM 661 C CA . ALA A 1 85 ? 2.472 4.395 -23.886 1.00 41.53 85 ALA A CA 1
ATOM 662 C C . ALA A 1 85 ? 1.916 5.486 -24.816 1.00 41.53 85 ALA A C 1
ATOM 664 O O . ALA A 1 85 ? 1.238 5.200 -25.804 1.00 41.53 85 ALA A O 1
ATOM 665 N N . ASP A 1 86 ? 2.210 6.752 -24.491 1.00 40.34 86 ASP A N 1
ATOM 666 C CA . ASP A 1 86 ? 2.221 7.793 -25.515 1.00 40.34 86 ASP A CA 1
ATOM 667 C C . ASP A 1 86 ? 3.175 7.309 -26.607 1.00 40.34 86 ASP A C 1
ATOM 669 O O . ASP A 1 86 ? 4.361 7.028 -26.403 1.00 40.34 86 ASP A O 1
ATOM 673 N N . THR A 1 87 ? 2.548 7.009 -27.730 1.00 44.31 87 THR A N 1
ATOM 674 C CA . THR A 1 87 ? 3.106 6.222 -28.804 1.00 44.31 87 THR A CA 1
ATOM 675 C C . THR A 1 87 ? 4.218 7.025 -29.441 1.00 44.31 87 THR A C 1
ATOM 677 O O . THR A 1 87 ? 4.009 8.145 -29.894 1.00 44.31 87 THR A O 1
ATOM 680 N N . SER A 1 88 ? 5.397 6.409 -29.523 1.00 53.06 88 SER A N 1
ATOM 681 C CA . SER A 1 88 ? 6.465 6.822 -30.422 1.00 53.06 88 SER A CA 1
ATOM 682 C C . SER A 1 88 ? 5.880 7.200 -31.782 1.00 53.06 88 SER A C 1
ATOM 684 O O . SER A 1 88 ? 5.484 6.334 -32.559 1.00 53.06 88 SER A O 1
ATOM 686 N N . SER A 1 89 ? 5.792 8.491 -32.068 1.00 54.38 89 SER A N 1
ATOM 687 C CA . SER A 1 89 ? 5.471 9.014 -33.392 1.00 54.38 89 SER A CA 1
ATOM 688 C C . SER A 1 89 ? 5.958 10.449 -33.494 1.00 54.38 89 SER A C 1
ATOM 690 O O . SER A 1 89 ? 5.178 11.377 -33.610 1.00 54.38 89 SER A O 1
ATOM 692 N N . GLU A 1 90 ? 7.279 10.608 -33.518 1.00 48.62 90 GLU A N 1
ATOM 693 C CA . GLU A 1 90 ? 7.881 11.508 -34.498 1.00 48.62 90 GLU A CA 1
ATOM 694 C C . GLU A 1 90 ? 9.220 10.922 -34.954 1.00 48.62 90 GLU A C 1
ATOM 696 O O . GLU A 1 90 ? 10.292 11.129 -34.389 1.00 48.62 90 GLU A O 1
ATOM 701 N N . ALA A 1 91 ? 9.109 10.085 -35.984 1.00 61.78 91 ALA A N 1
ATOM 702 C CA . ALA A 1 91 ? 10.206 9.704 -36.847 1.00 61.78 91 ALA A CA 1
ATOM 703 C C . ALA A 1 91 ? 10.530 10.877 -37.784 1.00 61.78 91 ALA A C 1
ATOM 705 O O . ALA A 1 91 ? 9.727 11.176 -38.657 1.00 61.78 91 ALA A O 1
ATOM 706 N N . THR A 1 92 ? 11.700 11.500 -37.619 1.00 58.59 92 THR A N 1
ATOM 707 C CA . THR A 1 92 ? 12.501 12.203 -38.651 1.00 58.59 92 THR A CA 1
ATOM 708 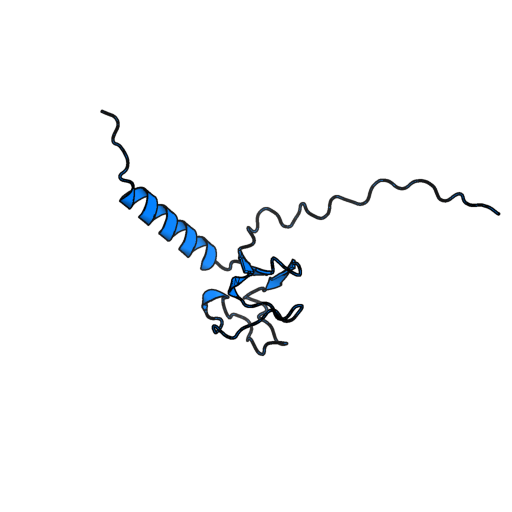C C . THR A 1 92 ? 13.798 12.654 -37.968 1.00 58.59 92 THR A C 1
ATOM 710 O O . THR A 1 92 ? 13.760 13.079 -36.825 1.00 58.59 92 THR A O 1
ATOM 713 N N . ASP A 1 93 ? 15.000 12.596 -38.519 1.00 56.69 93 ASP A N 1
ATOM 714 C CA . ASP A 1 93 ? 15.466 12.381 -39.877 1.00 56.69 93 ASP A CA 1
ATOM 715 C C . ASP A 1 93 ? 16.880 11.796 -39.750 1.00 56.69 93 ASP A C 1
ATOM 717 O O . ASP A 1 93 ? 17.775 12.381 -39.133 1.00 56.69 93 ASP A O 1
ATOM 721 N N . GLY A 1 94 ? 17.064 10.589 -40.276 1.00 61.59 94 GLY A N 1
ATOM 722 C CA . GLY A 1 94 ? 18.380 9.996 -40.431 1.00 61.59 94 GLY A CA 1
ATOM 723 C C . GLY A 1 94 ? 19.091 10.664 -41.597 1.00 61.59 94 GLY A C 1
ATOM 724 O O . GLY A 1 94 ? 19.049 10.145 -42.706 1.00 61.59 94 GLY A O 1
ATOM 725 N N . ASN A 1 95 ? 19.774 11.779 -41.350 1.00 69.00 95 ASN A N 1
ATOM 726 C CA . ASN A 1 95 ? 20.745 12.298 -42.303 1.00 69.00 95 ASN A CA 1
ATOM 727 C C . ASN A 1 95 ? 21.922 12.993 -41.613 1.00 69.00 95 ASN A C 1
ATOM 729 O O . ASN A 1 95 ? 22.020 14.215 -41.552 1.00 69.00 95 ASN A O 1
ATOM 733 N N . GLN A 1 96 ? 22.871 12.189 -41.140 1.00 61.34 96 GLN A N 1
ATOM 734 C CA . GLN A 1 96 ? 24.259 12.632 -41.027 1.00 61.34 96 GLN A CA 1
ATOM 735 C C . GLN A 1 96 ? 25.114 11.754 -41.939 1.00 61.34 96 GLN A C 1
ATOM 737 O O . GLN A 1 96 ? 25.734 10.777 -41.525 1.00 61.34 96 GLN A O 1
ATOM 742 N N . THR A 1 97 ? 25.075 12.093 -43.228 1.00 61.75 97 THR A N 1
ATOM 743 C CA . THR A 1 97 ? 26.029 11.611 -44.226 1.00 61.75 97 THR A CA 1
ATOM 744 C C . THR A 1 97 ? 27.318 12.436 -44.134 1.00 61.75 97 THR A C 1
ATOM 746 O O . THR A 1 97 ? 27.282 13.623 -44.435 1.00 61.75 97 THR A O 1
ATOM 749 N N . ARG A 1 98 ? 28.423 11.741 -43.823 1.00 58.25 98 ARG A N 1
ATOM 750 C CA . ARG A 1 98 ? 29.841 12.017 -44.152 1.00 58.25 98 ARG A CA 1
ATOM 751 C C . ARG A 1 98 ? 30.553 13.234 -43.552 1.00 58.25 98 ARG A C 1
ATOM 753 O O . ARG A 1 98 ? 30.210 14.384 -43.886 1.00 58.25 98 ARG A O 1
#

pLDDT: mean 76.78, std 15.32, range [40.34, 93.88]

Foldseek 3Di:
DDDDDDVVNVVVVVVVVVVCLQPVQFFKAQPPPRDTAGQQPFDVLQPGHGNHRLVNDDQCDADSVPRHTSVRIDGDDPPPPVPVCPDPPDDDDPDPDD

Mean predicted aligned error: 12.4 Å

Radius of gyration: 20.56 Å; Cα contacts (8 Å, |Δi|>4): 96; chains: 1; bounding box: 63×40×55 Å

Secondary structure (DSSP, 8-state):
------HHHHHHHHHHHHHHHHHTT--EEETTT-PEEPTTT-BGGGTBPTT--GGGS-TT-B-TTT--BGGGEEEPPGGGSSSS--------------

Nearest PDB structures (foldseek):
  5xpd-assembly1_A  TM=9.271E-01  e=5.869E-06  Arabidopsis thaliana
  1dx8-assembly1_A  TM=9.386E-01  e=1.467E-05  Guillardia theta
  4xnw-assembly1_A  TM=7.716E-01  e=1.031E-05  Homo sapiens
  6akx-assembly1_A  TM=7.606E-01  e=2.240E-05  Homo sapiens
  7sus-assembly1_A  TM=7.324E-01  e=1.467E-05  Homo sapiens

Solvent-accessible surface area (backbone atoms only — not comparable to full-atom values): 6430 Å² total; per-residue (Å²): 138,84,83,77,78,50,70,66,59,54,48,54,52,50,52,54,52,52,52,48,56,63,68,74,75,41,34,30,28,30,77,85,77,64,50,70,48,41,30,70,69,30,35,73,90,74,70,39,56,60,64,49,47,77,89,73,55,61,91,84,42,49,40,86,90,74,68,44,52,60,87,56,46,40,75,51,66,87,88,66,80,77,66,84,69,73,68,93,78,81,91,80,78,98,76,87,81,131